Protein AF-A0A7C3DWG0-F1 (afdb_monomer)

Foldseek 3Di:
DDPQDKDKDKDALVVVDPPPCLVVPVSVVVVQVVLCPDPFWDDWDADSVRNMIMTIGRPVPPD

Sequence (63 aa):
MRITKLETLTLDISVIMPDYYENCEMCLMRLRDALLALDGVSRVDIYPSSSKIAVTFDKSKTS

Radius of gyration: 12.61 Å; Cα contacts (8 Å, |Δi|>4): 88; chains: 1; bounding box: 38×19×30 Å

pLDDT: mean 87.78, std 11.16, range [42.09, 97.19]

Solvent-accessible surface area (backbone atoms only — not comparable to full-atom values): 3825 Å² total; per-residue (Å²): 134,84,82,78,49,72,46,73,51,74,44,52,42,72,80,81,40,65,84,75,47,80,76,33,66,71,57,50,52,51,52,45,55,57,50,57,69,38,85,47,40,78,46,69,49,79,38,75,93,74,42,31,37,37,42,31,28,29,53,87,64,59,129

Structure (mmCIF, N/CA/C/O backbone):
d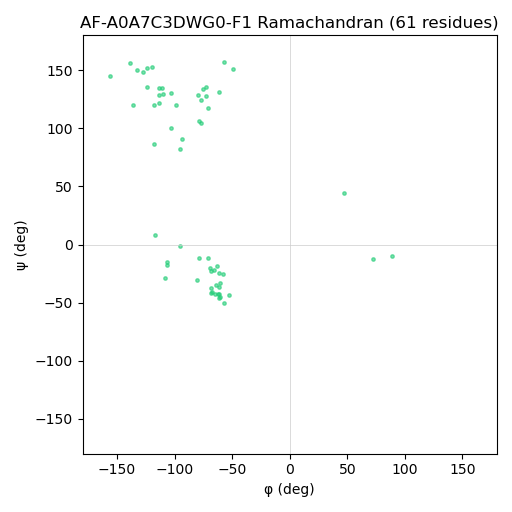ata_AF-A0A7C3DWG0-F1
#
_entry.id   AF-A0A7C3DWG0-F1
#
loop_
_atom_site.group_PDB
_atom_site.id
_atom_site.type_symbol
_atom_site.label_atom_id
_atom_site.label_alt_id
_atom_site.label_comp_id
_atom_site.label_asym_id
_atom_site.label_entity_id
_atom_site.label_seq_id
_atom_site.pdbx_PDB_ins_code
_atom_site.Cartn_x
_atom_site.Cartn_y
_atom_site.Cartn_z
_atom_site.occupancy
_atom_site.B_iso_or_equiv
_atom_site.auth_seq_id
_atom_site.auth_comp_id
_atom_site.auth_asym_id
_atom_site.auth_atom_id
_atom_site.pdbx_PDB_model_num
ATOM 1 N N . MET A 1 1 ? -21.374 5.567 18.311 1.00 42.09 1 MET A N 1
ATOM 2 C CA . MET A 1 1 ? -20.745 5.815 16.996 1.00 42.09 1 MET A CA 1
ATOM 3 C C . MET A 1 1 ? -19.257 6.044 17.254 1.00 42.09 1 MET A C 1
ATOM 5 O O . MET A 1 1 ? -18.936 7.018 17.920 1.00 42.09 1 MET A O 1
ATOM 9 N N . ARG A 1 2 ? -18.362 5.107 16.899 1.00 59.75 2 ARG A N 1
ATOM 10 C CA . ARG A 1 2 ? -16.906 5.335 17.024 1.00 59.75 2 ARG A CA 1
ATOM 11 C C . ARG A 1 2 ? -16.483 6.225 15.857 1.00 59.75 2 ARG A C 1
ATOM 13 O O . ARG A 1 2 ? -16.781 5.890 14.717 1.00 59.75 2 ARG A O 1
ATOM 20 N N . ILE A 1 3 ? -15.852 7.357 16.146 1.00 60.59 3 ILE A N 1
ATOM 21 C CA . ILE A 1 3 ? -15.272 8.222 15.118 1.00 60.59 3 ILE A CA 1
ATOM 22 C C . ILE A 1 3 ? -13.966 7.552 14.680 1.00 60.59 3 ILE A C 1
ATOM 24 O O . ILE A 1 3 ? -12.998 7.555 15.435 1.00 60.59 3 ILE A O 1
ATOM 28 N N . THR A 1 4 ? -13.949 6.931 13.503 1.00 68.56 4 THR A N 1
ATOM 29 C CA . THR A 1 4 ? -12.721 6.415 12.878 1.00 68.56 4 THR A CA 1
ATOM 30 C C . THR A 1 4 ? -11.882 7.594 12.398 1.00 68.56 4 THR A C 1
ATOM 32 O O . THR A 1 4 ? -12.332 8.356 11.537 1.00 68.56 4 THR A O 1
ATOM 35 N N . LYS A 1 5 ? -10.676 7.767 12.949 1.00 86.88 5 LYS A N 1
ATOM 36 C CA . LYS A 1 5 ? -9.750 8.830 12.537 1.00 86.88 5 LYS A CA 1
ATOM 37 C C . LYS A 1 5 ? -8.778 8.260 11.510 1.00 86.88 5 LYS A C 1
ATOM 39 O O . LYS A 1 5 ? -7.672 7.853 11.857 1.00 86.88 5 LYS A O 1
ATOM 44 N N . LEU A 1 6 ? -9.223 8.208 10.258 1.00 93.06 6 LEU A N 1
ATOM 45 C CA . LEU A 1 6 ? -8.380 7.761 9.155 1.00 93.06 6 LEU A CA 1
ATOM 46 C C . LEU A 1 6 ? -7.340 8.832 8.820 1.00 93.06 6 LEU A C 1
ATOM 48 O O . LEU A 1 6 ? -7.683 9.993 8.593 1.00 93.06 6 LEU A O 1
ATOM 52 N N . GLU A 1 7 ? -6.078 8.429 8.778 1.00 95.56 7 GLU A N 1
ATOM 53 C CA . GLU A 1 7 ? -4.962 9.237 8.298 1.00 95.56 7 GLU A CA 1
ATOM 54 C C . GLU A 1 7 ? -4.238 8.484 7.183 1.00 95.56 7 GLU A C 1
ATOM 56 O O . GLU A 1 7 ? -4.241 7.254 7.152 1.00 95.56 7 GLU A O 1
ATOM 61 N N . THR A 1 8 ? -3.617 9.229 6.268 1.00 96.44 8 THR A N 1
ATOM 62 C CA . THR A 1 8 ? -2.781 8.661 5.209 1.00 96.44 8 THR A CA 1
ATOM 63 C C . THR A 1 8 ? -1.341 9.085 5.427 1.00 96.44 8 THR A C 1
ATOM 65 O O . THR A 1 8 ? -1.038 10.278 5.435 1.00 96.44 8 THR A O 1
ATOM 68 N N . LEU A 1 9 ? -0.452 8.105 5.557 1.00 95.06 9 LEU A N 1
ATOM 69 C CA . LEU A 1 9 ? 0.991 8.309 5.576 1.00 95.06 9 LEU A CA 1
ATOM 70 C C . LEU A 1 9 ? 1.565 7.899 4.224 1.00 95.06 9 LEU A C 1
ATOM 72 O O . LEU A 1 9 ? 1.277 6.810 3.736 1.00 95.06 9 LEU A O 1
ATOM 76 N N . THR A 1 10 ? 2.376 8.769 3.626 1.00 96.31 10 THR A N 1
ATOM 77 C CA . THR A 1 10 ? 3.121 8.462 2.399 1.00 96.31 10 THR A CA 1
ATOM 78 C C . THR A 1 10 ? 4.602 8.363 2.727 1.00 96.31 10 THR A C 1
ATOM 80 O O . THR A 1 10 ? 5.143 9.270 3.356 1.00 96.31 10 THR A O 1
ATOM 83 N N . LEU A 1 11 ? 5.237 7.274 2.303 1.00 93.44 11 LEU A N 1
ATOM 84 C CA . LEU A 1 11 ? 6.655 6.992 2.518 1.00 93.44 11 LEU A CA 1
ATOM 85 C C . LEU A 1 11 ? 7.325 6.656 1.188 1.00 93.44 11 LEU A C 1
ATOM 87 O O . LEU A 1 11 ? 6.701 6.061 0.303 1.00 93.44 11 LEU A O 1
ATOM 91 N N . ASP A 1 12 ? 8.600 7.005 1.071 1.00 92.31 12 ASP A N 1
ATOM 92 C CA . ASP A 1 12 ? 9.444 6.525 -0.018 1.00 92.31 12 ASP A CA 1
ATOM 93 C C . ASP A 1 12 ? 9.782 5.044 0.217 1.00 92.31 12 ASP A C 1
ATOM 95 O O . ASP A 1 12 ? 10.117 4.634 1.332 1.00 92.31 12 ASP A O 1
ATOM 99 N N . ILE A 1 13 ? 9.685 4.221 -0.828 1.00 88.69 13 ILE A N 1
ATOM 100 C CA . ILE A 1 13 ? 9.912 2.769 -0.747 1.00 88.69 13 ILE A CA 1
ATOM 101 C C . ILE A 1 13 ? 11.347 2.470 -0.297 1.00 88.69 13 ILE A C 1
ATOM 103 O O . ILE A 1 13 ? 11.554 1.560 0.501 1.00 88.69 13 ILE A O 1
ATOM 107 N N . SER A 1 14 ? 12.316 3.277 -0.729 1.00 86.81 14 SER A N 1
ATOM 108 C CA . SER A 1 14 ? 13.727 3.168 -0.335 1.00 86.81 14 SER A CA 1
ATOM 109 C C . SER A 1 14 ? 13.982 3.391 1.161 1.00 86.81 14 SER A C 1
ATOM 111 O O . SER A 1 14 ? 15.020 2.986 1.672 1.00 86.81 14 SER A O 1
ATOM 113 N N . VAL A 1 15 ? 13.050 4.015 1.892 1.00 87.06 15 VAL A N 1
ATOM 114 C CA . VAL A 1 15 ? 13.171 4.202 3.349 1.00 87.06 15 VAL A CA 1
ATOM 115 C C . VAL A 1 15 ? 12.775 2.936 4.110 1.00 87.06 15 VAL A C 1
ATOM 117 O O . VAL A 1 15 ? 13.289 2.676 5.195 1.00 87.06 15 VAL A O 1
ATOM 120 N N . ILE A 1 16 ? 11.850 2.149 3.559 1.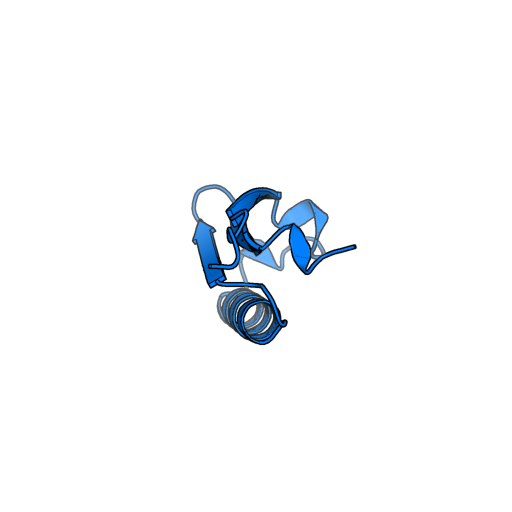00 84.94 16 ILE A N 1
ATOM 121 C CA . ILE A 1 16 ? 11.250 0.991 4.239 1.00 84.94 16 ILE A CA 1
ATOM 122 C C . ILE A 1 16 ? 11.739 -0.354 3.697 1.00 84.94 16 ILE A C 1
ATOM 124 O O . ILE A 1 16 ? 11.519 -1.384 4.333 1.00 84.94 16 ILE A O 1
ATOM 128 N N . MET A 1 17 ? 12.379 -0.361 2.529 1.00 81.75 17 MET A N 1
ATOM 129 C CA . MET A 1 17 ? 12.889 -1.553 1.858 1.00 81.75 17 MET A CA 1
ATOM 130 C C . MET A 1 17 ? 14.333 -1.320 1.399 1.00 81.75 17 MET A C 1
ATOM 132 O O . MET A 1 17 ? 14.686 -0.185 1.086 1.00 81.75 17 MET A O 1
ATOM 136 N N . PRO A 1 18 ? 15.166 -2.376 1.325 1.00 82.81 18 PRO A N 1
ATOM 137 C CA . PRO A 1 18 ? 16.511 -2.264 0.768 1.00 82.81 18 PRO A CA 1
ATOM 138 C C . PRO A 1 18 ? 16.497 -1.737 -0.671 1.00 82.81 18 PRO A C 1
ATOM 140 O O . PRO A 1 18 ? 15.517 -1.925 -1.398 1.00 82.81 18 PRO A O 1
ATOM 143 N N . ASP A 1 19 ? 17.617 -1.159 -1.106 1.00 76.00 19 ASP A N 1
ATOM 144 C CA . ASP A 1 19 ? 17.804 -0.730 -2.493 1.00 76.00 19 ASP A CA 1
ATOM 145 C C . ASP A 1 19 ? 17.426 -1.852 -3.481 1.00 76.00 19 ASP A C 1
ATOM 147 O O . ASP A 1 19 ? 17.538 -3.045 -3.178 1.00 76.00 19 ASP A O 1
ATOM 151 N N . TYR A 1 20 ? 16.971 -1.470 -4.678 1.00 73.44 20 TYR A N 1
ATOM 152 C CA . TYR A 1 20 ? 16.513 -2.358 -5.762 1.00 73.44 20 TYR A CA 1
ATOM 153 C C . TYR A 1 20 ? 15.162 -3.064 -5.549 1.00 73.44 20 TYR A C 1
ATOM 155 O O . TYR A 1 20 ? 14.590 -3.563 -6.523 1.00 73.44 20 TYR A O 1
ATOM 163 N N . TYR A 1 21 ? 14.591 -3.067 -4.339 1.00 78.00 21 TYR A N 1
ATOM 164 C CA . TYR A 1 21 ? 13.275 -3.682 -4.093 1.00 78.00 21 TYR A CA 1
ATOM 165 C C . TYR A 1 21 ? 12.105 -2.925 -4.734 1.00 78.00 21 TYR A C 1
ATOM 167 O O . TYR A 1 21 ? 11.056 -3.521 -4.979 1.00 78.00 21 TYR A O 1
ATOM 175 N N . GLU A 1 22 ? 12.285 -1.645 -5.059 1.00 73.75 22 GLU A N 1
ATOM 176 C CA . GLU A 1 22 ? 11.304 -0.832 -5.791 1.00 73.75 22 GLU A CA 1
ATOM 177 C C . GLU A 1 22 ? 10.993 -1.370 -7.198 1.00 73.75 22 GLU A C 1
ATOM 179 O O . GLU A 1 22 ? 9.896 -1.164 -7.707 1.00 73.75 22 GLU A O 1
ATOM 184 N N . ASN A 1 23 ? 11.915 -2.128 -7.801 1.00 81.69 23 ASN A N 1
ATOM 185 C CA . ASN A 1 23 ? 11.728 -2.740 -9.120 1.00 81.69 23 ASN A CA 1
ATOM 186 C C . ASN A 1 23 ? 11.222 -4.191 -9.036 1.00 81.69 23 ASN A C 1
ATOM 188 O O . ASN A 1 23 ? 11.004 -4.841 -10.058 1.00 81.69 23 ASN A O 1
ATOM 192 N N . CYS A 1 24 ? 11.033 -4.725 -7.826 1.00 87.88 24 CYS A N 1
ATOM 193 C CA . CYS A 1 24 ? 10.506 -6.066 -7.609 1.00 87.88 24 CYS A CA 1
ATOM 194 C C . CYS A 1 24 ? 8.983 -6.016 -7.422 1.00 87.88 24 CYS A C 1
ATOM 196 O O . CYS A 1 24 ? 8.484 -5.924 -6.299 1.00 87.88 24 CYS A O 1
ATOM 198 N N . GLU A 1 25 ? 8.225 -6.142 -8.514 1.00 89.00 25 GLU A N 1
ATOM 199 C CA . GLU A 1 25 ? 6.752 -6.099 -8.490 1.00 89.00 25 GLU A CA 1
ATOM 200 C C . GLU A 1 25 ? 6.149 -7.095 -7.483 1.00 89.00 25 GLU A C 1
ATOM 202 O O . GLU A 1 25 ? 5.284 -6.745 -6.681 1.00 89.00 25 GLU A O 1
ATOM 207 N N . MET A 1 26 ? 6.669 -8.326 -7.442 1.00 91.38 26 MET A N 1
ATOM 208 C CA . MET A 1 26 ? 6.214 -9.344 -6.491 1.00 91.38 26 MET A CA 1
ATOM 209 C C . MET A 1 26 ? 6.501 -8.962 -5.032 1.00 91.38 26 MET A C 1
ATOM 211 O O . MET A 1 26 ? 5.703 -9.267 -4.145 1.00 91.38 26 MET A O 1
ATOM 215 N N . CYS A 1 27 ? 7.621 -8.288 -4.768 1.00 89.88 27 CYS A N 1
ATOM 216 C CA . CYS A 1 27 ? 7.967 -7.813 -3.432 1.00 89.88 27 CYS A CA 1
ATOM 217 C C . CYS A 1 27 ? 7.015 -6.696 -2.993 1.00 89.88 27 CYS A C 1
ATOM 219 O O . CYS A 1 27 ? 6.538 -6.705 -1.859 1.00 89.88 27 CYS A O 1
ATOM 221 N N . LEU A 1 28 ? 6.689 -5.779 -3.906 1.00 90.50 28 LEU A N 1
ATOM 222 C CA . LEU A 1 28 ? 5.739 -4.698 -3.663 1.00 90.50 28 LEU A CA 1
ATOM 223 C C . LEU A 1 28 ? 4.321 -5.227 -3.410 1.00 90.50 28 LEU A C 1
ATOM 225 O O . LEU A 1 28 ? 3.670 -4.790 -2.461 1.00 90.50 28 LEU A O 1
ATOM 229 N N . MET A 1 29 ? 3.864 -6.221 -4.178 1.00 92.31 29 MET A N 1
ATOM 230 C CA . MET A 1 29 ? 2.577 -6.884 -3.924 1.00 92.31 29 MET A CA 1
ATOM 231 C C . MET A 1 29 ? 2.542 -7.560 -2.550 1.00 92.31 29 MET A C 1
ATOM 233 O O . MET A 1 29 ? 1.596 -7.364 -1.790 1.00 92.31 29 MET A O 1
ATOM 237 N N . ARG A 1 30 ? 3.601 -8.292 -2.180 1.00 93.19 30 ARG A N 1
ATOM 238 C CA . ARG A 1 30 ? 3.699 -8.926 -0.855 1.00 93.19 30 ARG A CA 1
ATOM 239 C C . ARG A 1 30 ? 3.675 -7.911 0.281 1.00 93.19 30 ARG A C 1
ATOM 241 O O . ARG A 1 30 ? 2.993 -8.139 1.275 1.00 93.19 30 ARG A O 1
ATOM 248 N N . LEU A 1 31 ? 4.393 -6.798 0.133 1.00 91.69 31 LEU A N 1
ATOM 249 C CA . LEU A 1 31 ? 4.385 -5.716 1.115 1.00 91.69 31 LEU A CA 1
ATOM 250 C C . LEU A 1 31 ? 2.980 -5.121 1.265 1.00 91.69 31 LEU A C 1
ATOM 252 O O . LEU A 1 31 ? 2.502 -4.951 2.385 1.00 91.69 31 LEU A O 1
ATOM 256 N N . ARG A 1 32 ? 2.296 -4.852 0.148 1.00 94.75 32 ARG A N 1
ATOM 257 C CA . ARG A 1 32 ? 0.915 -4.356 0.149 1.00 94.75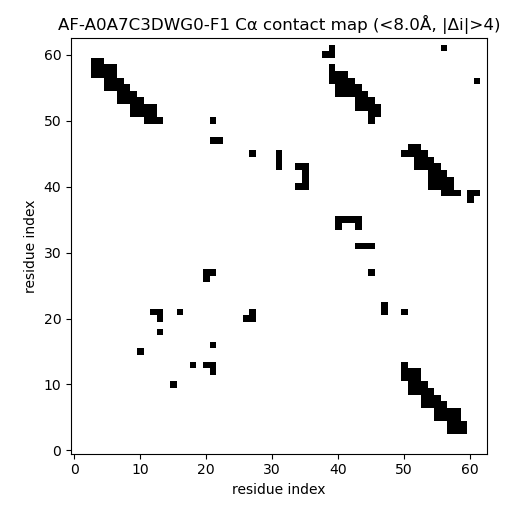 32 ARG A CA 1
ATOM 258 C C . ARG A 1 32 ? -0.024 -5.288 0.900 1.00 94.75 32 ARG A C 1
ATOM 260 O O . ARG A 1 32 ? -0.774 -4.824 1.755 1.00 94.75 32 ARG A O 1
ATOM 267 N N . ASP A 1 33 ? 0.008 -6.574 0.580 1.00 96.62 33 ASP A N 1
ATOM 268 C CA . ASP A 1 33 ? -0.912 -7.546 1.168 1.00 96.62 33 ASP A CA 1
ATOM 269 C C . ASP A 1 33 ? -0.624 -7.750 2.662 1.00 96.62 33 ASP A C 1
ATOM 271 O O . ASP A 1 33 ? -1.553 -7.829 3.464 1.00 96.62 33 ASP A O 1
ATOM 275 N N . AL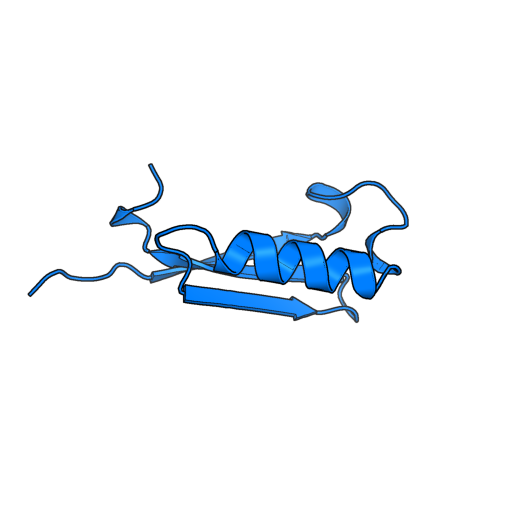A A 1 34 ? 0.654 -7.738 3.057 1.00 95.06 34 ALA A N 1
ATOM 276 C CA . ALA A 1 34 ? 1.051 -7.777 4.461 1.00 95.06 34 ALA A CA 1
ATOM 277 C C . ALA A 1 34 ? 0.540 -6.555 5.242 1.00 95.06 34 ALA A C 1
ATOM 279 O O . ALA A 1 34 ? 0.026 -6.711 6.347 1.00 95.06 34 ALA A O 1
ATOM 280 N N . LEU A 1 35 ? 0.630 -5.351 4.667 1.00 94.44 35 LEU A N 1
ATOM 281 C CA . LEU A 1 35 ? 0.119 -4.125 5.287 1.00 94.44 35 LEU A CA 1
ATOM 282 C C . LEU A 1 35 ? -1.412 -4.122 5.382 1.00 94.44 35 LEU A C 1
ATOM 284 O O . LEU A 1 35 ? -1.952 -3.733 6.412 1.00 94.44 35 LEU A O 1
ATOM 288 N N . LEU A 1 36 ? -2.115 -4.585 4.344 1.00 96.75 36 LEU A N 1
ATOM 289 C CA . LEU A 1 36 ? -3.580 -4.698 4.346 1.00 96.75 36 LEU A CA 1
ATOM 290 C C . LEU A 1 36 ? -4.107 -5.722 5.360 1.00 96.75 36 LEU A C 1
ATOM 292 O O . LEU A 1 36 ? -5.265 -5.634 5.759 1.00 96.75 36 LEU A O 1
ATOM 296 N N . ALA A 1 37 ? -3.282 -6.683 5.776 1.00 96.62 37 ALA A N 1
ATOM 297 C CA . ALA A 1 37 ? -3.644 -7.659 6.798 1.00 96.62 37 ALA A CA 1
ATOM 298 C C . ALA A 1 37 ? -3.555 -7.107 8.236 1.00 96.62 37 ALA A C 1
ATOM 300 O O . ALA A 1 37 ? -4.026 -7.763 9.167 1.00 96.62 37 ALA A O 1
ATOM 301 N N . LEU A 1 38 ? -2.953 -5.930 8.442 1.00 94.56 38 LEU A N 1
ATOM 302 C CA . LEU A 1 38 ? -2.826 -5.315 9.763 1.00 94.56 38 LEU A CA 1
ATOM 303 C C . LEU A 1 38 ? -4.159 -4.704 10.217 1.00 94.56 38 LEU A C 1
ATOM 305 O O . LEU A 1 38 ? -4.805 -3.968 9.468 1.00 94.56 38 LEU A O 1
ATOM 309 N N . ASP A 1 39 ? -4.555 -4.953 11.473 1.00 92.94 39 ASP A N 1
ATOM 310 C CA . ASP A 1 39 ? -5.770 -4.338 12.016 1.00 92.94 39 ASP A CA 1
ATOM 311 C C . ASP A 1 39 ? -5.647 -2.809 12.027 1.00 92.94 39 ASP A C 1
ATOM 313 O O . ASP A 1 39 ? -4.665 -2.238 12.497 1.00 92.94 39 ASP A O 1
ATOM 317 N N . GLY A 1 40 ? -6.677 -2.144 11.510 1.00 93.56 40 GLY A N 1
ATOM 318 C CA . GLY A 1 40 ? -6.723 -0.693 11.386 1.00 93.56 40 GLY A CA 1
ATOM 319 C C . GLY A 1 40 ? -6.153 -0.142 10.084 1.00 93.56 40 GLY A C 1
ATOM 320 O O . GLY A 1 40 ? -6.404 1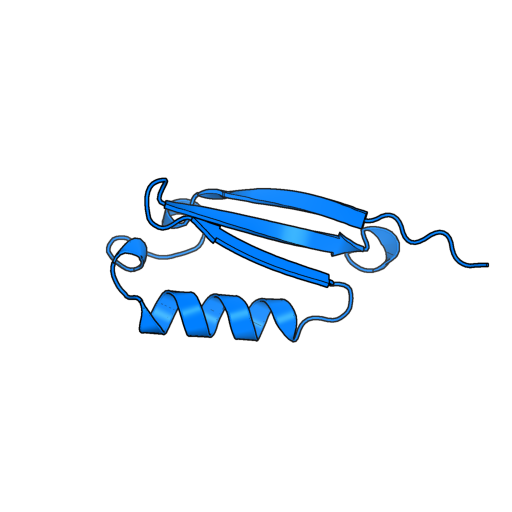.027 9.805 1.00 93.56 40 GLY A O 1
ATOM 321 N N . VAL A 1 41 ? -5.488 -0.939 9.242 1.00 95.62 41 VAL A N 1
ATOM 322 C CA . VAL A 1 41 ? -5.169 -0.517 7.870 1.00 95.62 41 VAL A CA 1
ATOM 323 C C . VAL A 1 41 ? -6.406 -0.691 6.991 1.00 95.62 41 VAL A C 1
ATOM 325 O O . VAL A 1 41 ? -7.042 -1.738 6.968 1.00 95.62 41 VAL A O 1
ATOM 328 N N . SER A 1 42 ? -6.767 0.368 6.272 1.00 95.44 42 SER A N 1
ATOM 329 C CA . SER A 1 42 ? -7.960 0.409 5.414 1.00 95.44 42 SER A CA 1
ATOM 330 C C . SER A 1 42 ? -7.624 0.399 3.925 1.00 95.44 42 SER A C 1
ATOM 332 O O . SER A 1 42 ? -8.421 -0.073 3.115 1.00 95.44 42 SER A O 1
ATOM 334 N N . ARG A 1 43 ? -6.452 0.926 3.552 1.00 96.62 43 ARG A N 1
ATOM 335 C CA . ARG A 1 43 ? -6.013 1.037 2.161 1.00 96.62 43 ARG A CA 1
ATOM 336 C C . ARG A 1 43 ? -4.495 1.118 2.075 1.00 96.62 43 ARG A C 1
ATOM 338 O O . ARG A 1 43 ? -3.856 1.738 2.922 1.00 96.62 43 ARG A O 1
ATOM 345 N N . VAL A 1 44 ? -3.947 0.525 1.018 1.00 97.19 44 VAL A N 1
ATOM 346 C CA . 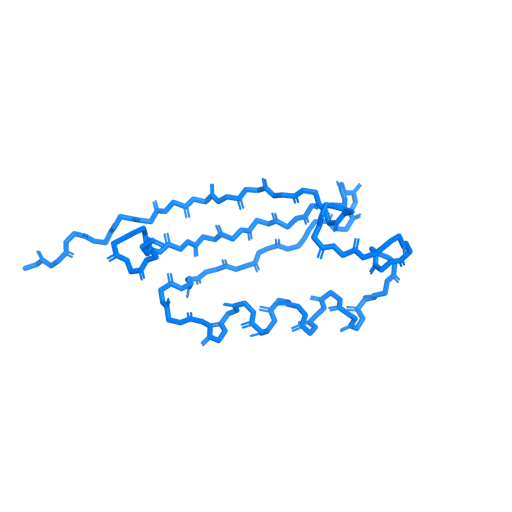VAL A 1 44 ? -2.536 0.630 0.647 1.00 97.19 44 VAL A CA 1
ATOM 347 C C . VAL A 1 44 ? -2.448 0.855 -0.860 1.00 97.19 44 VAL A C 1
ATOM 349 O O . VAL A 1 44 ? -2.913 0.017 -1.638 1.00 97.19 44 VAL A O 1
ATOM 352 N N . ASP A 1 45 ? -1.853 1.977 -1.256 1.00 95.94 45 ASP A N 1
ATOM 353 C CA . ASP A 1 45 ? -1.584 2.341 -2.647 1.00 95.94 45 ASP A CA 1
ATOM 354 C C . ASP A 1 45 ? -0.074 2.367 -2.890 1.00 95.94 45 ASP A C 1
ATOM 356 O O . ASP A 1 45 ? 0.679 2.945 -2.107 1.00 95.94 45 ASP A O 1
ATOM 360 N N . ILE A 1 46 ? 0.368 1.771 -3.994 1.00 92.62 46 ILE A N 1
ATOM 361 C CA . ILE A 1 46 ? 1.765 1.801 -4.431 1.00 92.62 46 ILE A CA 1
ATOM 362 C C . ILE A 1 46 ? 1.844 2.643 -5.699 1.00 92.62 46 ILE A C 1
ATOM 364 O O . ILE A 1 46 ? 1.040 2.470 -6.615 1.00 92.62 46 ILE A O 1
ATOM 368 N N . TYR A 1 47 ? 2.835 3.527 -5.752 1.00 91.75 47 TYR A N 1
ATOM 369 C CA . TYR A 1 47 ? 3.116 4.410 -6.876 1.00 91.75 47 TYR A CA 1
ATOM 370 C C . TYR A 1 47 ? 4.506 4.079 -7.434 1.00 91.75 47 TYR A C 1
ATOM 372 O O . TYR A 1 47 ? 5.487 4.708 -7.032 1.00 91.75 47 TYR A O 1
ATOM 380 N N . PRO A 1 48 ? 4.623 3.105 -8.358 1.00 82.62 48 PRO A N 1
ATOM 381 C CA . PRO A 1 48 ? 5.920 2.676 -8.883 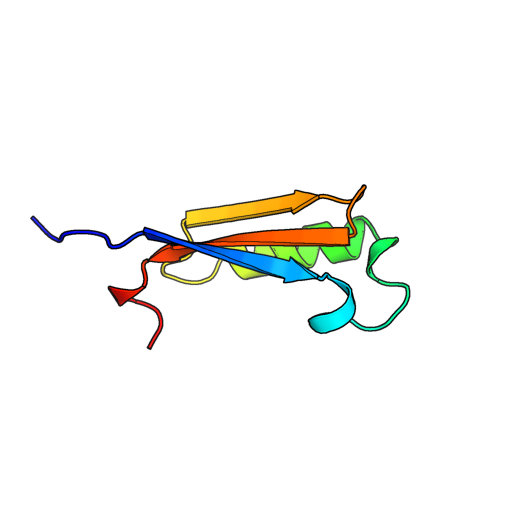1.00 82.62 48 PRO A CA 1
ATOM 382 C C . PRO A 1 48 ? 6.682 3.803 -9.588 1.00 82.62 48 PRO A C 1
ATOM 384 O O . PRO A 1 48 ? 7.897 3.876 -9.502 1.00 82.62 48 PRO A O 1
ATOM 387 N N . SER A 1 49 ? 5.969 4.723 -10.247 1.00 86.56 49 SER A N 1
ATOM 388 C CA . SER A 1 49 ? 6.574 5.844 -10.977 1.00 86.56 49 SER A CA 1
ATOM 389 C C . SER A 1 49 ? 7.249 6.885 -10.083 1.00 86.56 49 SER A C 1
ATOM 391 O O . SER A 1 49 ? 8.094 7.635 -10.563 1.00 86.56 49 SER A O 1
ATOM 393 N N . SER A 1 50 ? 6.862 6.964 -8.809 1.00 90.44 50 SER A N 1
ATOM 394 C CA . SER A 1 50 ? 7.440 7.889 -7.831 1.00 90.44 50 SER A CA 1
ATOM 395 C C . SER A 1 50 ? 8.128 7.173 -6.672 1.00 90.44 50 SER A C 1
ATOM 397 O O . SER A 1 50 ? 8.501 7.837 -5.711 1.00 90.44 50 SER A O 1
ATOM 399 N N . SER A 1 51 ? 8.282 5.846 -6.759 1.00 90.56 51 SER A N 1
ATOM 400 C CA . SER A 1 51 ? 8.816 4.974 -5.708 1.00 90.56 51 SER A CA 1
ATOM 401 C C . SER A 1 51 ? 8.200 5.234 -4.329 1.00 90.56 51 SER A C 1
ATOM 403 O O . SER A 1 51 ? 8.902 5.280 -3.320 1.00 90.56 51 SER A O 1
ATOM 405 N N . LYS A 1 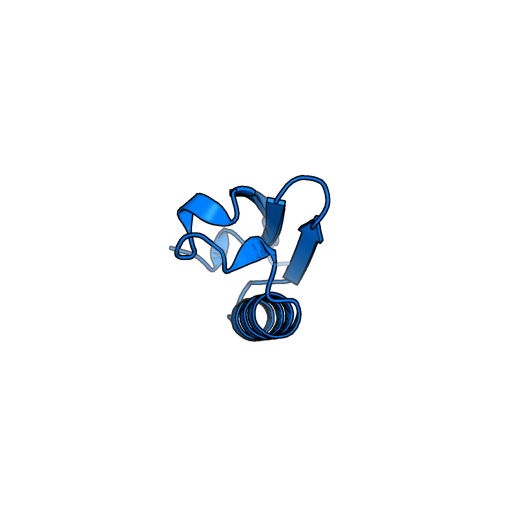52 ? 6.872 5.403 -4.268 1.00 93.12 52 LYS A N 1
ATOM 406 C CA . LYS A 1 52 ? 6.143 5.710 -3.024 1.00 93.12 52 LYS A CA 1
ATOM 407 C C . LYS A 1 52 ? 5.108 4.661 -2.669 1.00 93.12 52 LYS A C 1
ATOM 409 O O . LYS A 1 52 ? 4.507 4.031 -3.539 1.00 93.12 52 LYS A O 1
ATOM 414 N N . ILE A 1 53 ? 4.836 4.556 -1.377 1.00 95.00 53 ILE A N 1
ATOM 415 C CA . ILE A 1 53 ? 3.694 3.829 -0.830 1.00 95.00 53 ILE A CA 1
ATOM 416 C C . ILE A 1 53 ? 2.870 4.773 0.044 1.00 95.00 53 ILE A C 1
ATOM 418 O O . ILE A 1 53 ? 3.423 5.540 0.833 1.00 95.00 53 ILE A O 1
ATOM 422 N N . ALA A 1 54 ? 1.549 4.735 -0.103 1.00 96.94 54 ALA A N 1
ATOM 423 C CA . ALA A 1 54 ? 0.619 5.422 0.780 1.00 96.94 54 ALA A CA 1
ATOM 424 C C . ALA A 1 54 ? -0.211 4.397 1.550 1.00 96.94 54 ALA A C 1
ATOM 426 O O . ALA A 1 54 ? -0.809 3.499 0.958 1.00 96.94 54 ALA A O 1
ATOM 427 N N . VAL A 1 55 ? -0.256 4.545 2.870 1.00 96.94 55 VAL A N 1
ATOM 428 C CA . VAL A 1 55 ? -1.023 3.684 3.772 1.00 96.94 55 VAL A CA 1
ATOM 429 C C . VAL A 1 55 ? -2.068 4.538 4.467 1.00 96.94 55 VAL A C 1
ATOM 431 O O . VAL A 1 55 ? -1.720 5.494 5.162 1.00 96.94 55 VAL A O 1
ATOM 434 N N . THR A 1 56 ? -3.342 4.195 4.289 1.00 97.06 56 THR A N 1
ATOM 435 C CA . THR A 1 56 ? -4.451 4.806 5.026 1.00 97.06 56 THR A CA 1
ATOM 436 C C . THR A 1 56 ? -4.855 3.898 6.173 1.00 97.06 56 THR A C 1
ATOM 438 O O . THR A 1 56 ? -5.282 2.759 5.954 1.00 97.06 56 THR A O 1
ATOM 441 N N . PHE A 1 57 ? -4.773 4.404 7.396 1.00 95.50 57 PHE A N 1
ATOM 442 C CA . PHE A 1 57 ? -5.020 3.633 8.609 1.00 95.50 57 PHE A CA 1
ATOM 443 C C . PHE A 1 57 ? -5.812 4.431 9.644 1.00 95.50 57 PHE A C 1
ATOM 445 O O . PHE A 1 57 ? -5.822 5.662 9.643 1.00 95.50 57 PHE A O 1
ATOM 452 N N . ASP A 1 58 ? -6.498 3.717 10.530 1.00 94.56 58 ASP A N 1
ATOM 453 C CA . ASP A 1 58 ? -7.177 4.284 11.686 1.00 94.56 58 ASP A CA 1
ATOM 454 C C . ASP A 1 58 ? -6.162 4.570 12.791 1.00 94.56 58 ASP A C 1
ATOM 456 O O . ASP A 1 58 ? -5.697 3.664 13.488 1.00 94.56 58 ASP A O 1
ATOM 460 N N . LYS A 1 59 ? -5.858 5.854 12.993 1.00 90.69 59 LYS A N 1
ATOM 461 C CA . LYS A 1 59 ? -4.910 6.299 14.018 1.00 90.69 59 LYS A CA 1
ATOM 462 C C . LYS A 1 59 ? -5.311 5.866 15.426 1.00 90.69 59 LYS A C 1
ATOM 464 O O . LYS A 1 59 ? -4.458 5.750 16.294 1.00 90.69 59 LYS A O 1
ATOM 469 N N . SER A 1 60 ? -6.598 5.628 15.681 1.00 89.12 60 SER A N 1
ATOM 470 C CA . SER A 1 60 ? -7.044 5.172 17.002 1.00 89.12 60 SER A CA 1
ATOM 471 C C . SER A 1 60 ? -6.638 3.727 17.322 1.00 89.12 60 SER A C 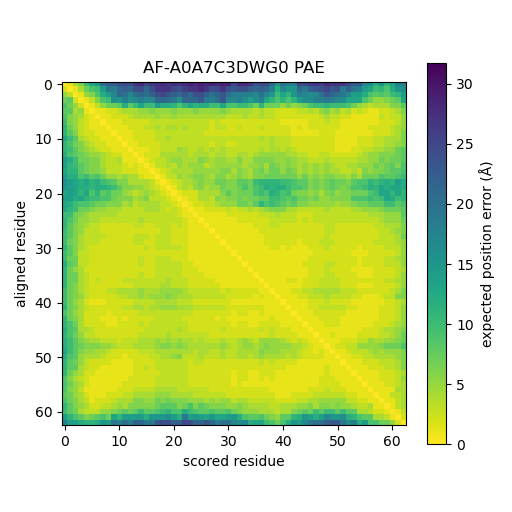1
ATOM 473 O O . SER A 1 60 ? -6.752 3.314 18.475 1.00 89.12 60 SER A O 1
ATOM 475 N N . LYS A 1 61 ? -6.157 2.970 16.326 1.00 84.31 61 LYS A N 1
ATOM 476 C CA . LYS A 1 61 ? -5.717 1.574 16.460 1.00 84.31 61 LYS A CA 1
ATOM 477 C C . LYS A 1 61 ? -4.201 1.388 16.407 1.00 84.31 61 LYS A C 1
ATOM 479 O O . LYS A 1 61 ? -3.703 0.354 16.837 1.00 84.31 61 LYS A O 1
ATOM 484 N N . THR A 1 62 ? -3.473 2.375 15.901 1.00 66.75 62 THR A N 1
ATOM 485 C CA . THR A 1 62 ? -2.009 2.375 15.825 1.00 66.75 62 THR A CA 1
ATOM 486 C C . THR A 1 62 ? -1.464 3.268 16.937 1.00 66.75 62 THR A C 1
ATOM 488 O O . THR A 1 62 ? -1.537 4.493 16.825 1.00 66.75 62 THR A O 1
ATOM 491 N N . SER A 1 63 ? -1.009 2.650 18.032 1.00 58.50 63 SER A N 1
ATOM 492 C CA . SER A 1 63 ? -0.405 3.339 19.183 1.00 58.50 63 SER A CA 1
ATOM 493 C C . SER A 1 63 ? 1.062 3.675 18.965 1.00 58.50 63 SER A C 1
ATOM 495 O O . SER A 1 63 ? 1.734 2.939 18.211 1.00 58.50 63 SER A O 1
#

Mean predicted aligned error: 4.71 Å

Secondary structure (DSSP, 8-state):
-----EEEEEEEHHHHS-TTGGG-HHHHHHHHHHHHTSTTEEEEEEEGGGTEEEEEEETTT--

Nearest PDB structures (foldseek):
  1osd-assembly2_B  TM=8.462E-01  e=1.082E-03  Cupriavidus metallidurans
  4a4j-assembly1_A  TM=8.161E-01  e=5.329E-02  Synechocystis sp. PCC 6803
  6ff1-assembly1_A  TM=7.618E-01  e=4.989E-02  Staphylococcus aureus subsp. aureus NCTC 8325
  2qnd-assembly2_B  TM=7.314E-01  e=2.779E-01  Homo sapiens
  3kep-assembly1_A  TM=4.908E-01  e=1.653E+00  Saccharomyces cerevisiae